Protein AF-A0A931YUL5-F1 (afdb_monomer_lite)

Secondary structure (DSSP, 8-state):
---PPPS-EETTEE---SSPPPSSTTTTHHHIIIIIT---HHHHHHHHHTTS----

Foldseek 3Di:
DDDDFDPDDDPNHGHGPPDDDDPDAQQCVCVCVPVVVNHDPVVVVVCVVVVVGDHD

Structure (mmCIF, N/CA/C/O backbone):
data_AF-A0A931YUL5-F1
#
_entry.id   AF-A0A931YUL5-F1
#
loop_
_atom_site.group_PDB
_atom_site.id
_atom_site.type_symbol
_atom_site.label_atom_id
_atom_site.label_alt_id
_atom_site.label_comp_id
_atom_site.label_asym_id
_atom_site.label_entity_id
_atom_site.label_seq_id
_atom_site.pdbx_PDB_ins_code
_atom_site.Cartn_x
_atom_site.Cartn_y
_atom_site.Cartn_z
_atom_site.occupancy
_atom_site.B_iso_or_equiv
_atom_site.auth_seq_id
_atom_site.auth_comp_id
_atom_site.auth_asym_id
_atom_site.auth_atom_id
_atom_site.pdbx_PDB_model_num
ATOM 1 N N . VAL A 1 1 ? 18.686 -4.720 6.333 1.00 74.25 1 VAL A N 1
ATOM 2 C CA . VAL A 1 1 ? 18.180 -6.096 6.088 1.00 74.25 1 VAL A CA 1
ATOM 3 C C . VAL A 1 1 ? 18.737 -6.591 4.762 1.00 74.25 1 VAL A C 1
ATOM 5 O O . VAL A 1 1 ? 18.837 -5.788 3.843 1.00 74.25 1 VAL A O 1
ATOM 8 N N . ARG A 1 2 ? 19.139 -7.865 4.662 1.00 83.19 2 ARG A N 1
ATOM 9 C CA . ARG A 1 2 ? 19.494 -8.498 3.379 1.00 83.19 2 ARG A CA 1
ATOM 10 C C . ARG A 1 2 ? 18.263 -9.253 2.880 1.00 83.19 2 ARG A C 1
ATOM 12 O O . ARG A 1 2 ? 17.699 -10.032 3.639 1.00 83.19 2 ARG A O 1
ATOM 19 N N . VAL A 1 3 ? 17.854 -9.000 1.642 1.00 84.50 3 VAL A N 1
ATOM 20 C CA . VAL A 1 3 ? 16.740 -9.693 0.980 1.00 84.50 3 VAL A CA 1
ATOM 21 C 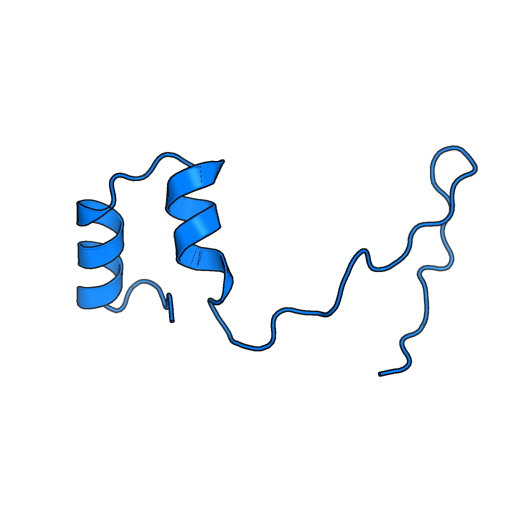C . VAL A 1 3 ? 17.219 -10.254 -0.350 1.00 84.50 3 VAL A C 1
ATOM 23 O O . VAL A 1 3 ? 18.091 -9.666 -0.993 1.00 84.50 3 VAL A O 1
ATOM 26 N N . THR A 1 4 ? 16.661 -11.388 -0.760 1.00 89.50 4 THR A N 1
ATOM 27 C CA . THR A 1 4 ? 16.915 -11.953 -2.086 1.00 89.50 4 THR A CA 1
ATOM 28 C C . THR A 1 4 ? 16.322 -11.025 -3.141 1.00 89.50 4 THR A C 1
ATOM 30 O O . THR A 1 4 ? 15.151 -10.654 -3.058 1.00 89.50 4 THR A O 1
ATOM 33 N N . ALA A 1 5 ? 17.131 -10.619 -4.118 1.00 87.75 5 ALA A N 1
ATOM 34 C CA . ALA A 1 5 ? 16.644 -9.840 -5.249 1.00 87.75 5 ALA A CA 1
ATOM 35 C C . ALA A 1 5 ? 15.753 -10.700 -6.162 1.00 87.75 5 ALA A C 1
ATOM 37 O O . ALA A 1 5 ? 15.863 -11.927 -6.173 1.00 87.75 5 ALA A O 1
ATOM 38 N N . SER A 1 6 ? 14.894 -10.053 -6.955 1.00 90.06 6 SER A N 1
ATOM 39 C CA . SER A 1 6 ? 14.174 -10.750 -8.022 1.00 90.06 6 SER A CA 1
ATOM 40 C C . SER A 1 6 ? 15.181 -11.344 -9.015 1.00 90.06 6 SER A C 1
ATOM 42 O O . SER A 1 6 ? 16.120 -10.643 -9.399 1.00 90.06 6 SER A O 1
ATOM 44 N N . PRO A 1 7 ? 14.999 -12.598 -9.466 1.00 91.56 7 PRO A N 1
ATOM 45 C CA . PRO A 1 7 ? 15.855 -13.180 -10.497 1.00 91.56 7 PRO A CA 1
ATOM 46 C C . PRO A 1 7 ? 15.565 -12.604 -11.895 1.00 91.56 7 PRO A C 1
ATOM 48 O O . PRO A 1 7 ? 16.327 -12.840 -12.832 1.00 91.56 7 PRO A O 1
ATOM 51 N N . TYR A 1 8 ? 14.467 -11.862 -12.060 1.00 94.00 8 TYR A N 1
ATOM 52 C CA . TYR A 1 8 ? 14.011 -11.382 -13.359 1.00 94.00 8 TYR A CA 1
ATOM 53 C C . TYR A 1 8 ? 14.623 -10.039 -13.754 1.00 94.00 8 TYR A C 1
ATOM 55 O O . TYR A 1 8 ? 14.820 -9.139 -12.933 1.00 94.00 8 TYR A O 1
ATOM 63 N N . HIS A 1 9 ? 14.842 -9.905 -15.060 1.00 94.06 9 HIS A N 1
ATOM 64 C CA . HIS A 1 9 ? 15.153 -8.648 -15.721 1.00 94.06 9 HIS A CA 1
ATOM 65 C C . HIS A 1 9 ? 14.000 -8.306 -16.666 1.00 94.06 9 HIS A C 1
ATOM 67 O O . HIS A 1 9 ? 13.526 -9.176 -17.396 1.00 94.06 9 HIS A O 1
ATOM 73 N N . LEU A 1 10 ? 13.558 -7.052 -16.651 1.00 94.00 10 LEU A N 1
ATOM 74 C CA . LEU A 1 10 ? 12.554 -6.519 -17.571 1.00 94.00 10 LEU A CA 1
ATOM 75 C C . LEU A 1 10 ? 13.241 -5.486 -18.462 1.00 94.00 10 LEU A C 1
ATOM 77 O O . LEU A 1 10 ? 13.941 -4.610 -17.956 1.00 94.00 10 LEU A O 1
ATOM 81 N N . ASP A 1 11 ? 13.103 -5.623 -19.780 1.00 95.50 11 ASP A N 1
ATOM 82 C CA . ASP A 1 11 ? 13.738 -4.746 -20.777 1.00 95.50 11 ASP A CA 1
ATOM 83 C C . ASP A 1 11 ? 15.259 -4.585 -20.582 1.00 95.50 11 ASP A C 1
ATOM 85 O O . ASP A 1 11 ? 15.827 -3.498 -20.688 1.00 95.50 11 ASP A O 1
ATOM 89 N N . GLY A 1 12 ? 15.930 -5.686 -20.225 1.00 93.69 12 GLY A N 1
ATOM 90 C CA . GLY A 1 12 ? 17.370 -5.712 -19.945 1.00 93.69 12 GLY A CA 1
ATOM 91 C C . GLY A 1 12 ? 17.775 -5.065 -18.616 1.00 93.69 12 GLY A C 1
ATOM 92 O O . GLY A 1 12 ? 18.965 -5.002 -18.310 1.00 93.69 1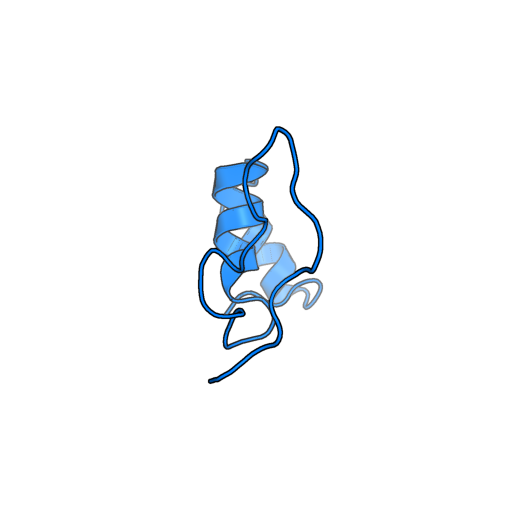2 GLY A O 1
ATOM 93 N N . ARG A 1 13 ? 16.818 -4.602 -17.803 1.00 93.50 13 ARG A N 1
ATOM 94 C CA . ARG A 1 13 ? 17.074 -3.972 -16.504 1.00 93.50 13 ARG A CA 1
ATOM 95 C C . ARG A 1 13 ? 16.684 -4.907 -15.362 1.00 93.50 13 ARG A C 1
ATOM 97 O O . ARG A 1 13 ? 15.607 -5.503 -15.407 1.00 93.50 13 ARG A O 1
ATOM 104 N N . PRO A 1 14 ? 17.520 -5.041 -14.323 1.00 90.69 14 PRO A N 1
ATOM 105 C CA . PRO A 1 14 ? 17.179 -5.882 -13.191 1.00 90.69 14 PRO A CA 1
ATOM 106 C C . PRO A 1 14 ? 16.044 -5.264 -12.368 1.00 90.69 14 PRO A C 1
ATOM 108 O O . PRO A 1 14 ? 1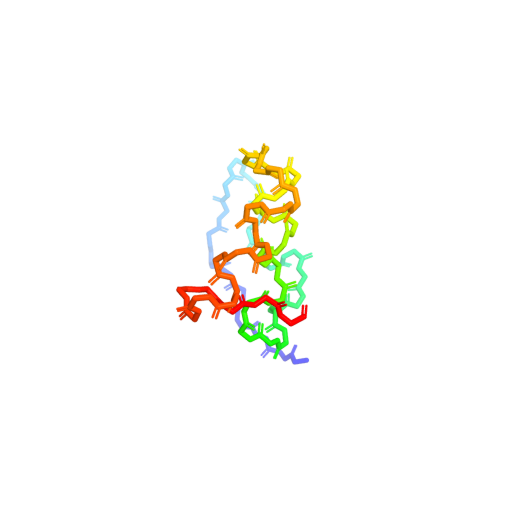5.957 -4.043 -12.208 1.00 90.69 14 PRO A O 1
ATOM 111 N N . VAL A 1 15 ? 15.183 -6.115 -11.811 1.00 92.56 15 VAL A N 1
ATOM 112 C CA . VAL A 1 15 ? 14.114 -5.682 -10.904 1.00 92.56 15 VAL A CA 1
ATOM 113 C C . VAL A 1 15 ? 14.596 -5.817 -9.461 1.00 92.56 15 VAL A C 1
ATOM 115 O O . VAL A 1 15 ? 14.861 -6.914 -8.970 1.00 92.56 15 VAL A O 1
ATOM 118 N N . HIS A 1 16 ? 14.692 -4.696 -8.753 1.00 87.75 16 HIS A N 1
ATOM 119 C CA . HIS A 1 16 ? 15.142 -4.659 -7.363 1.00 87.75 16 HIS A CA 1
ATOM 120 C C . HIS A 1 16 ? 14.140 -3.918 -6.472 1.00 87.75 16 HIS A C 1
ATOM 122 O O . HIS A 1 16 ? 13.441 -3.023 -6.959 1.00 87.75 16 HIS A O 1
ATOM 128 N N . PRO A 1 17 ? 14.081 -4.241 -5.164 1.00 87.88 17 PRO A N 1
ATOM 129 C CA . PRO A 1 17 ? 13.368 -3.415 -4.198 1.00 87.88 17 PRO A CA 1
ATOM 130 C C . PRO A 1 17 ? 13.825 -1.958 -4.311 1.00 87.88 17 PRO A C 1
ATOM 132 O O . PRO A 1 17 ? 15.019 -1.672 -4.243 1.00 87.88 17 PRO A O 1
ATOM 135 N N . ARG A 1 18 ? 12.879 -1.032 -4.496 1.00 87.12 18 ARG A N 1
ATOM 136 C CA . ARG A 1 18 ? 13.184 0.405 -4.642 1.00 87.12 18 ARG A CA 1
ATOM 137 C C . ARG A 1 18 ? 13.315 1.145 -3.311 1.00 87.12 18 ARG A C 1
ATOM 139 O O . ARG A 1 18 ? 13.587 2.338 -3.295 1.00 87.12 18 ARG A O 1
ATOM 146 N N . GLY A 1 19 ? 13.123 0.436 -2.208 1.00 86.19 19 GLY A N 1
ATOM 147 C CA . GLY A 1 19 ? 13.177 0.962 -0.857 1.00 86.19 19 GLY A CA 1
ATOM 148 C C . GLY A 1 19 ? 12.926 -0.148 0.162 1.00 86.19 19 GLY A C 1
ATOM 149 O O . GLY A 1 19 ? 12.716 -1.305 -0.223 1.00 86.19 19 GLY A O 1
ATOM 150 N N . PRO A 1 20 ? 12.969 0.185 1.459 1.00 85.81 20 PRO A N 1
ATOM 151 C CA . PRO A 1 20 ? 12.536 -0.729 2.504 1.00 85.81 20 PRO A CA 1
ATOM 152 C C . PRO A 1 20 ? 11.043 -1.052 2.352 1.00 85.81 20 PRO A C 1
ATOM 154 O O . PRO A 1 20 ? 10.284 -0.292 1.752 1.00 85.81 20 PRO A O 1
ATOM 157 N N . ALA A 1 21 ? 10.617 -2.181 2.916 1.00 84.50 21 ALA A N 1
ATOM 158 C CA . ALA A 1 21 ? 9.195 -2.419 3.129 1.00 84.50 21 ALA A CA 1
ATOM 159 C C . ALA A 1 21 ? 8.639 -1.378 4.115 1.00 84.50 21 ALA A C 1
ATOM 161 O O . ALA A 1 21 ? 9.377 -0.916 4.990 1.00 84.50 21 ALA A O 1
ATOM 162 N N . ALA A 1 22 ? 7.350 -1.052 3.987 1.00 85.62 22 ALA A N 1
ATOM 163 C CA . ALA A 1 22 ? 6.650 -0.239 4.976 1.00 85.62 22 ALA A CA 1
ATOM 164 C C . ALA A 1 22 ? 6.838 -0.849 6.372 1.00 85.62 22 ALA A C 1
ATOM 166 O O . ALA A 1 22 ? 6.727 -2.066 6.558 1.00 85.62 22 ALA A O 1
ATOM 167 N N . TYR A 1 23 ? 7.164 0.002 7.337 1.00 82.81 23 TYR A N 1
ATOM 168 C CA . TYR A 1 23 ? 7.466 -0.387 8.706 1.00 82.81 23 TYR A CA 1
ATOM 169 C C . TYR A 1 23 ? 6.190 -0.674 9.504 1.00 82.81 23 TYR A C 1
ATOM 171 O O . TYR A 1 23 ? 6.201 -1.528 10.393 1.00 82.81 23 TYR A O 1
ATOM 179 N N . ARG A 1 24 ? 5.084 0.009 9.177 1.00 90.50 24 ARG A N 1
ATOM 180 C CA . ARG A 1 24 ? 3.772 -0.181 9.814 1.00 90.50 24 ARG A CA 1
ATOM 181 C C . ARG A 1 24 ? 2.700 -0.569 8.803 1.00 90.50 24 ARG A C 1
ATOM 183 O O . ARG A 1 24 ? 2.707 -0.131 7.652 1.00 90.50 24 ARG A O 1
ATOM 190 N N . VAL A 1 25 ? 1.730 -1.356 9.263 1.00 90.12 25 VAL A N 1
ATOM 191 C CA . VAL A 1 25 ? 0.479 -1.552 8.523 1.00 90.12 25 VAL A CA 1
ATOM 192 C C . VAL A 1 25 ? -0.176 -0.183 8.336 1.00 90.12 25 VAL A C 1
ATOM 194 O O . VAL A 1 25 ? -0.217 0.618 9.261 1.00 90.12 25 VAL A O 1
ATOM 197 N N . GLY A 1 26 ? -0.608 0.113 7.112 1.00 93.25 26 GLY A N 1
ATOM 198 C CA . GLY A 1 26 ? -1.280 1.370 6.787 1.00 93.25 26 GLY A CA 1
ATOM 199 C C . GLY A 1 26 ? -0.384 2.609 6.659 1.00 93.25 26 GLY A C 1
ATOM 200 O O . GLY A 1 26 ? -0.907 3.692 6.414 1.00 93.25 26 GLY A O 1
ATOM 201 N N . GLU A 1 27 ? 0.948 2.480 6.751 1.00 95.00 27 GLU A N 1
ATOM 202 C CA . GLU A 1 27 ? 1.896 3.617 6.717 1.00 95.00 27 GLU A CA 1
ATOM 203 C C . GLU A 1 27 ? 1.715 4.559 5.513 1.00 95.00 27 GLU A C 1
ATOM 205 O O . GLU A 1 27 ? 2.003 5.750 5.593 1.00 95.00 27 GLU A O 1
ATOM 210 N N . HIS A 1 28 ? 1.208 4.046 4.392 1.00 95.56 28 HIS A N 1
ATOM 211 C CA . HIS A 1 28 ? 0.963 4.834 3.183 1.00 95.56 28 HIS A CA 1
ATOM 212 C C . HIS A 1 28 ? -0.525 5.012 2.849 1.00 95.56 28 HIS A C 1
ATOM 214 O O . HIS A 1 28 ? -0.839 5.575 1.802 1.00 95.56 28 HIS A O 1
ATOM 220 N N . THR A 1 29 ? -1.454 4.583 3.713 1.00 96.75 29 THR A N 1
ATOM 221 C CA . THR A 1 29 ? -2.903 4.649 3.443 1.00 96.75 29 THR A CA 1
ATOM 222 C C . THR A 1 29 ? -3.362 6.078 3.149 1.00 96.75 29 THR A C 1
ATOM 224 O O . THR A 1 29 ? -4.079 6.289 2.171 1.00 96.75 29 THR A O 1
ATOM 227 N N . ARG A 1 30 ? -2.920 7.078 3.934 1.00 96.00 30 ARG A N 1
ATOM 228 C CA . ARG A 1 30 ? -3.294 8.488 3.697 1.00 96.00 30 ARG A CA 1
ATOM 229 C C . ARG A 1 30 ? -2.798 8.997 2.346 1.00 96.00 30 ARG A C 1
ATOM 231 O O . ARG A 1 30 ? -3.579 9.585 1.611 1.00 96.00 30 ARG A O 1
ATOM 238 N N . ALA A 1 31 ? -1.534 8.733 2.015 1.00 96.75 31 ALA A N 1
ATOM 239 C CA . ALA A 1 31 ? -0.933 9.174 0.757 1.00 96.75 31 ALA A CA 1
ATOM 240 C C . ALA A 1 31 ? -1.596 8.501 -0.453 1.00 96.75 31 ALA A C 1
ATOM 242 O O . ALA A 1 31 ? -1.894 9.149 -1.448 1.00 96.75 31 ALA A O 1
ATOM 243 N N . VAL A 1 32 ? -1.903 7.204 -0.368 1.00 97.06 32 VAL A N 1
ATOM 244 C CA . VAL A 1 32 ? -2.595 6.496 -1.455 1.00 97.06 32 VAL A CA 1
ATOM 245 C C . VAL A 1 32 ? -4.020 7.021 -1.632 1.00 97.06 32 VAL A C 1
ATOM 247 O O . VAL A 1 32 ? -4.421 7.335 -2.751 1.00 97.06 32 VAL A O 1
ATOM 250 N N . LEU A 1 33 ? -4.798 7.139 -0.555 1.00 98.00 33 LEU A N 1
ATOM 251 C CA . LEU A 1 33 ? -6.181 7.605 -0.663 1.00 98.00 33 LEU A CA 1
ATOM 252 C C . LEU A 1 33 ? -6.256 9.077 -1.083 1.00 98.00 33 LEU A C 1
ATOM 254 O O . LEU A 1 33 ? -7.071 9.413 -1.937 1.00 98.00 33 LEU A O 1
ATOM 258 N N . GLY A 1 34 ? -5.410 9.938 -0.520 1.00 97.94 34 GLY A N 1
ATOM 259 C CA . GLY A 1 34 ? -5.391 11.369 -0.812 1.00 97.94 34 GLY A CA 1
ATOM 260 C C . GLY A 1 34 ? -4.710 11.693 -2.138 1.00 97.94 34 GLY A C 1
ATOM 261 O O . GLY A 1 34 ? -5.356 12.189 -3.057 1.00 97.94 34 GLY A O 1
ATOM 262 N N . ASP A 1 35 ? -3.421 11.385 -2.252 1.00 98.00 35 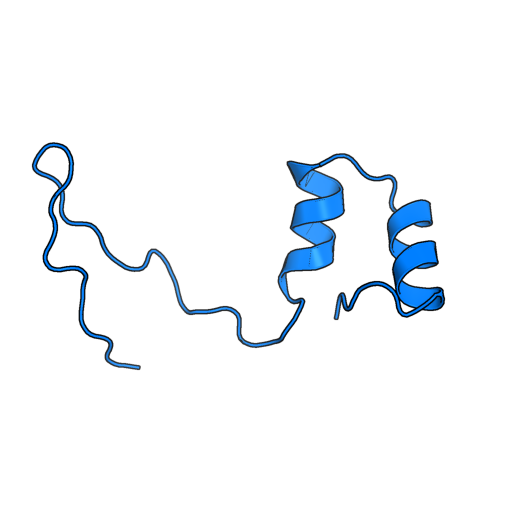ASP A N 1
ATOM 263 C CA . ASP A 1 35 ? -2.580 11.886 -3.344 1.00 98.00 35 ASP A CA 1
ATOM 264 C C . ASP A 1 35 ? -2.784 11.097 -4.642 1.00 98.00 35 ASP A C 1
ATOM 266 O O . ASP A 1 35 ? -2.776 11.677 -5.727 1.00 98.00 35 ASP A O 1
ATOM 270 N N . LEU A 1 36 ? -2.974 9.774 -4.549 1.00 98.00 36 LEU A N 1
ATOM 271 C CA . LEU A 1 36 ? -3.147 8.922 -5.731 1.00 98.00 36 LEU A CA 1
ATOM 272 C C . LEU A 1 36 ? -4.614 8.795 -6.156 1.00 98.00 36 LEU A C 1
ATOM 274 O O . LEU A 1 36 ? -4.906 8.798 -7.351 1.00 98.00 36 LEU A O 1
ATOM 278 N N . LEU A 1 37 ? -5.531 8.651 -5.196 1.00 97.69 37 LEU A N 1
ATOM 279 C CA . LEU A 1 37 ? -6.945 8.371 -5.473 1.00 97.69 37 LEU A CA 1
ATOM 280 C C . LEU A 1 37 ? -7.866 9.585 -5.286 1.00 97.69 37 LEU A C 1
ATOM 282 O O . LEU A 1 37 ? -9.044 9.501 -5.632 1.00 97.69 37 LEU A O 1
ATOM 286 N N . GLY A 1 38 ? -7.354 10.708 -4.775 1.00 98.00 38 GLY A N 1
ATOM 287 C CA . GLY A 1 38 ? -8.082 11.977 -4.717 1.00 98.00 38 GLY A CA 1
ATOM 288 C C . GLY A 1 38 ? -9.189 12.043 -3.664 1.00 98.00 38 GLY A C 1
ATOM 289 O O . GLY A 1 38 ? -10.116 12.843 -3.801 1.00 98.00 38 GLY A O 1
ATOM 290 N N . TYR A 1 39 ? -9.145 11.208 -2.626 1.00 98.12 39 TYR A N 1
ATOM 291 C CA . TYR A 1 39 ? -10.138 11.251 -1.556 1.00 98.12 39 TYR A CA 1
ATOM 292 C C . TYR A 1 39 ? -9.954 12.537 -0.741 1.00 98.12 39 TYR A C 1
ATOM 294 O O . TYR A 1 39 ? -8.835 12.849 -0.328 1.00 98.12 39 TYR A O 1
ATOM 302 N N . PRO A 1 40 ? -11.038 13.275 -0.443 1.00 97.69 40 PRO A N 1
ATOM 303 C CA . PRO A 1 40 ? -10.933 14.451 0.402 1.00 97.69 40 PRO A CA 1
ATOM 304 C C . PRO A 1 40 ? -10.513 14.040 1.826 1.00 97.69 40 PRO A C 1
ATOM 306 O O . PRO A 1 40 ? -11.005 13.020 2.324 1.00 97.69 40 PRO A O 1
ATOM 309 N N . PRO A 1 41 ? -9.681 14.837 2.528 1.00 96.56 41 PRO A N 1
ATOM 310 C CA . PRO A 1 41 ? -9.177 14.491 3.861 1.00 96.56 41 PRO A CA 1
ATOM 311 C C . PRO A 1 41 ? -10.283 14.118 4.856 1.00 96.56 41 PRO A C 1
ATOM 313 O O . PRO A 1 41 ? -10.194 13.101 5.535 1.00 96.56 41 PRO A O 1
ATOM 316 N N . ALA A 1 42 ? -11.394 14.862 4.839 1.00 97.69 42 ALA A N 1
ATOM 317 C CA . ALA A 1 42 ? -12.543 14.607 5.706 1.00 97.69 42 ALA A CA 1
ATOM 318 C C . ALA A 1 42 ? -13.147 13.202 5.524 1.00 97.69 42 ALA A C 1
ATOM 320 O O . ALA A 1 42 ? -13.626 12.606 6.490 1.00 97.69 42 ALA A O 1
ATOM 321 N N . ARG A 1 43 ? -13.110 12.653 4.300 1.00 97.94 43 ARG A N 1
ATOM 322 C CA . ARG A 1 43 ? -13.595 11.2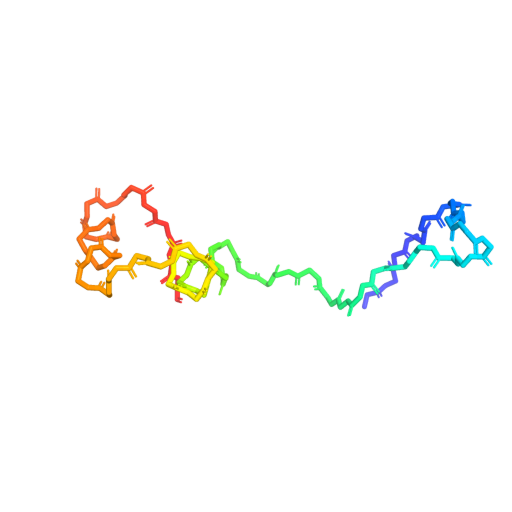95 4.024 1.00 97.94 43 ARG A CA 1
ATOM 323 C C . ARG A 1 43 ? -12.635 10.244 4.569 1.00 97.94 43 ARG A C 1
ATOM 325 O O . ARG A 1 43 ? -13.087 9.235 5.097 1.00 97.94 43 ARG A O 1
ATOM 332 N N . ILE A 1 44 ? -11.329 10.474 4.461 1.00 97.56 44 ILE A N 1
ATOM 333 C CA . ILE A 1 44 ? -10.312 9.577 5.025 1.00 97.56 44 ILE A CA 1
ATOM 334 C C . ILE A 1 44 ? -10.460 9.534 6.552 1.00 97.56 44 ILE A C 1
ATOM 336 O O . ILE A 1 44 ? -10.520 8.451 7.129 1.00 97.56 44 ILE A O 1
ATOM 340 N N . ASP A 1 45 ? -10.639 10.690 7.197 1.00 97.56 45 ASP A N 1
ATOM 341 C CA . ASP A 1 45 ? -10.846 10.776 8.647 1.00 97.56 45 ASP A CA 1
ATOM 342 C C . ASP A 1 45 ? -12.133 10.079 9.111 1.00 97.56 45 ASP A C 1
ATOM 344 O O . ASP A 1 45 ? -12.183 9.498 10.197 1.00 97.56 45 ASP A O 1
ATOM 348 N N . GLU A 1 46 ? -13.199 10.134 8.311 1.00 98.12 46 GLU A N 1
ATOM 349 C CA . GLU A 1 46 ? -14.431 9.381 8.563 1.00 98.12 46 GLU A CA 1
ATOM 350 C C . GLU A 1 46 ? -14.188 7.866 8.514 1.00 98.12 46 GLU A C 1
ATOM 352 O O . GLU A 1 46 ? -14.622 7.153 9.418 1.00 98.12 46 GLU A O 1
ATOM 357 N N . LEU A 1 47 ? -13.449 7.381 7.511 1.00 97.44 47 LEU A N 1
ATOM 358 C CA . LEU A 1 47 ? -13.121 5.959 7.369 1.00 97.44 47 LEU A CA 1
ATOM 359 C C . LEU A 1 47 ? -12.239 5.452 8.517 1.00 97.44 47 LEU A C 1
ATOM 361 O O . LEU A 1 47 ? -12.475 4.351 9.020 1.00 97.44 47 LEU A O 1
ATOM 365 N N . CYS A 1 48 ? -11.275 6.260 8.968 1.00 96.56 48 CYS A N 1
ATOM 366 C CA . CYS A 1 48 ? -10.461 5.948 10.143 1.00 96.56 48 CYS A CA 1
ATOM 367 C C . CYS A 1 48 ? -11.321 5.875 11.410 1.00 96.56 48 CYS A C 1
ATOM 369 O O . CYS A 1 48 ? -11.231 4.909 12.164 1.00 96.56 48 CYS A O 1
ATOM 371 N N . ARG A 1 49 ? -12.204 6.861 11.637 1.00 97.44 49 ARG A N 1
ATOM 372 C CA . ARG A 1 49 ? -13.112 6.867 12.801 1.00 97.44 49 ARG A CA 1
ATOM 373 C C . ARG A 1 49 ? -14.091 5.696 12.795 1.00 97.44 49 ARG A C 1
ATOM 375 O O . ARG A 1 49 ? -14.434 5.193 13.858 1.00 97.44 49 ARG A O 1
ATOM 382 N N . ALA A 1 50 ? -14.529 5.265 11.615 1.00 97.69 50 ALA A N 1
ATOM 383 C CA . ALA A 1 50 ? -15.380 4.093 11.449 1.00 97.69 50 ALA A CA 1
ATOM 384 C C . ALA A 1 50 ? -14.618 2.7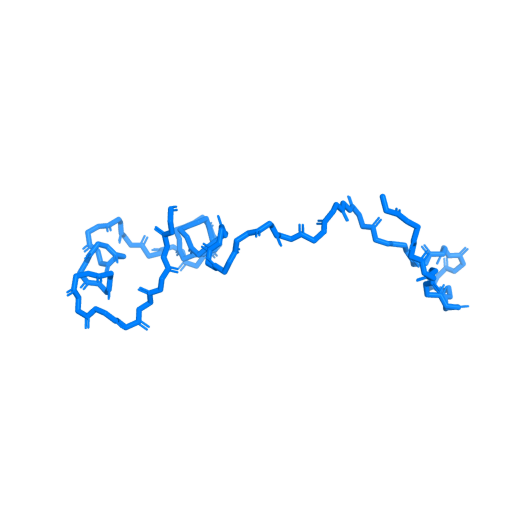59 11.598 1.00 97.69 50 ALA A C 1
ATOM 386 O O . ALA A 1 50 ? -15.249 1.705 11.579 1.00 97.69 50 ALA A O 1
ATOM 387 N N . GLY A 1 51 ? -13.284 2.782 11.724 1.00 95.75 51 GLY A N 1
ATOM 388 C CA . GLY A 1 51 ? -12.450 1.581 11.839 1.00 95.75 51 GLY A CA 1
ATOM 389 C C . GLY A 1 51 ? -12.358 0.755 10.552 1.00 95.75 51 GLY A C 1
ATOM 390 O O . GLY A 1 51 ? -11.979 -0.411 10.600 1.00 95.75 51 GLY A O 1
ATOM 391 N N . VAL A 1 52 ? -12.723 1.336 9.403 1.00 96.94 52 VAL A N 1
ATOM 392 C CA . VAL A 1 52 ? -12.718 0.649 8.098 1.00 96.94 52 VAL A CA 1
ATOM 393 C C . VAL A 1 52 ? -11.300 0.536 7.539 1.00 96.94 52 VAL A C 1
ATOM 395 O O . VAL A 1 52 ? -10.982 -0.421 6.835 1.00 96.94 52 VAL A O 1
ATOM 398 N N . ILE A 1 53 ? -10.451 1.517 7.845 1.00 95.25 53 ILE A N 1
ATOM 399 C CA . ILE A 1 53 ? -9.054 1.579 7.413 1.00 95.25 53 ILE A CA 1
ATOM 400 C C . ILE A 1 53 ? -8.152 1.919 8.598 1.00 95.25 53 ILE A C 1
ATOM 402 O O . ILE A 1 53 ? -8.578 2.611 9.522 1.00 95.25 53 ILE A O 1
ATOM 406 N N . ASP A 1 54 ? -6.895 1.483 8.521 1.00 93.12 54 ASP A N 1
ATOM 407 C CA . ASP A 1 54 ? -5.816 1.958 9.387 1.00 93.12 54 ASP A CA 1
ATOM 408 C C . ASP A 1 54 ? -4.882 2.882 8.596 1.00 93.12 54 ASP A C 1
ATOM 410 O O . ASP A 1 54 ? -4.528 2.615 7.438 1.00 93.12 54 ASP A O 1
ATOM 414 N N . ALA A 1 55 ? -4.532 3.999 9.217 1.00 90.06 55 ALA A N 1
ATOM 415 C CA . ALA A 1 55 ? -3.790 5.095 8.613 1.00 90.06 55 ALA A CA 1
ATOM 416 C C . ALA A 1 55 ? -3.001 5.834 9.712 1.00 90.06 55 ALA A C 1
ATOM 418 O O . ALA A 1 55 ? -3.400 6.939 10.105 1.00 90.06 55 ALA A O 1
ATOM 419 N N . PRO A 1 56 ? -1.943 5.200 10.256 1.00 82.31 56 PRO A N 1
ATOM 420 C CA . PRO A 1 56 ? -1.115 5.760 11.322 1.00 82.31 56 PRO A CA 1
ATOM 421 C C . PRO A 1 56 ? -0.502 7.122 10.973 1.00 82.31 56 PRO A C 1
ATOM 423 O O . PRO A 1 56 ? -0.331 7.451 9.776 1.00 82.31 56 PRO A O 1
#

pLDDT: mean 92.84, std 5.39, range [74.25, 98.12]

Radius of gyration: 16.21 Å; chains: 1; bounding box: 35×28×34 Å

Sequence (56 aa):
VRVTASPYHLDGRPVHPRGPAAYRVGEHTRAVLGDLLGYPPARIDELCRAGVIDAP